Protein AF-A0A150QGD8-F1 (afdb_monomer_lite)

InterPro domains:
  IPR004045 Glutathione S-transferase, N-terminal [PF02798] (22-59)
  IPR004045 Glutathione S-transferase, N-terminal [PS50404] (1-65)
  IPR036249 Thioredoxin-like superfamily [SSF52833] (3-62)
  IPR050213 Glutathione S-transferase superfamily [PTHR11571] (4-93)

pLDDT: mean 90.31, std 11.01, range [35.38, 98.38]

Sequence (100 aa):
MMDRCGVPYDDERVSLESWVQPGTQERFLQCTQLGQLPVLHDGKFTACPSQAINRYLARKLKLDGDTPEEAARIDEVVETASELLMDLVAAIFALPCTAK

Structure (mmCIF, N/CA/C/O backbone):
data_AF-A0A150QGD8-F1
#
_entry.id   AF-A0A150QGD8-F1
#
loop_
_atom_site.group_PDB
_atom_site.id
_atom_site.type_symbol
_atom_site.label_atom_id
_atom_site.label_alt_id
_atom_site.label_comp_id
_atom_site.label_asym_id
_atom_site.label_entity_id
_atom_site.label_seq_id
_atom_site.pdbx_PDB_ins_code
_atom_site.Cartn_x
_atom_site.Cartn_y
_atom_site.Cartn_z
_atom_site.occupancy
_atom_site.B_iso_or_equiv
_atom_site.auth_seq_id
_atom_site.auth_comp_id
_atom_site.auth_asym_id
_atom_site.auth_atom_id
_atom_site.pdbx_PDB_model_num
ATOM 1 N N . MET A 1 1 ? -2.999 -8.411 0.904 1.00 87.88 1 MET A N 1
ATOM 2 C CA . MET A 1 1 ? -3.876 -7.759 1.900 1.00 87.88 1 MET A CA 1
ATOM 3 C C . MET A 1 1 ? -5.301 -7.632 1.377 1.00 87.88 1 MET A C 1
ATOM 5 O O . MET A 1 1 ? -6.161 -8.285 1.940 1.00 87.88 1 MET A O 1
ATOM 9 N N . MET A 1 2 ? -5.537 -6.873 0.298 1.00 92.88 2 MET A N 1
ATOM 10 C CA . MET A 1 2 ? -6.877 -6.664 -0.284 1.00 92.88 2 MET A CA 1
ATOM 11 C C . MET A 1 2 ? -7.622 -7.975 -0.570 1.00 92.88 2 MET A C 1
ATOM 13 O O . MET A 1 2 ? -8.724 -8.158 -0.066 1.00 92.88 2 MET A O 1
ATOM 17 N N . ASP A 1 3 ? -6.958 -8.923 -1.238 1.00 94.62 3 ASP A N 1
ATOM 18 C CA . ASP A 1 3 ? -7.472 -10.278 -1.484 1.00 94.62 3 ASP A CA 1
ATOM 19 C C . ASP A 1 3 ? -7.931 -11.000 -0.198 1.00 94.62 3 ASP A C 1
ATOM 21 O O . ASP A 1 3 ? -9.081 -11.413 -0.078 1.00 94.62 3 ASP A O 1
ATOM 25 N N . ARG A 1 4 ? -7.076 -11.040 0.837 1.00 92.56 4 ARG A N 1
ATOM 26 C CA . ARG A 1 4 ? -7.393 -11.663 2.139 1.00 92.56 4 ARG A CA 1
ATOM 27 C C . ARG A 1 4 ? -8.573 -11.013 2.864 1.00 92.56 4 ARG A C 1
ATOM 29 O O . ARG A 1 4 ? -9.218 -11.675 3.669 1.00 92.56 4 ARG A O 1
ATOM 36 N N . CYS A 1 5 ? -8.817 -9.731 2.620 1.00 93.81 5 CYS A N 1
ATOM 37 C CA . CYS A 1 5 ? -9.919 -8.980 3.214 1.00 93.81 5 CYS A CA 1
ATOM 38 C C . CYS A 1 5 ? -11.177 -8.977 2.330 1.00 93.81 5 CYS A C 1
ATOM 40 O O . CYS A 1 5 ? -12.153 -8.324 2.690 1.00 93.81 5 CYS A O 1
ATOM 42 N N . GLY A 1 6 ? -11.160 -9.658 1.177 1.00 94.00 6 GLY A N 1
ATOM 43 C CA . GLY A 1 6 ? -12.270 -9.659 0.222 1.00 94.00 6 GLY A CA 1
ATOM 44 C C . GLY A 1 6 ? -12.548 -8.288 -0.402 1.00 94.00 6 GLY A C 1
ATOM 45 O O . GLY A 1 6 ? -13.666 -8.029 -0.843 1.00 94.00 6 GLY A O 1
ATOM 46 N N . VAL A 1 7 ? -11.560 -7.389 -0.411 1.00 94.94 7 VAL A N 1
ATOM 47 C CA . VAL A 1 7 ? -11.689 -6.064 -1.028 1.00 94.94 7 VAL A CA 1
ATOM 48 C C . VAL A 1 7 ? -11.470 -6.223 -2.530 1.00 94.94 7 VAL A C 1
ATOM 50 O O . VAL A 1 7 ? -10.399 -6.695 -2.907 1.00 94.94 7 VAL A O 1
ATOM 53 N N . PRO A 1 8 ? -12.427 -5.841 -3.396 1.00 94.81 8 PRO A N 1
ATOM 54 C CA . PRO A 1 8 ? -12.234 -5.908 -4.838 1.00 94.81 8 PRO A CA 1
ATOM 55 C C . PRO A 1 8 ? -11.168 -4.901 -5.274 1.00 94.81 8 PRO A C 1
ATOM 57 O O . PRO A 1 8 ? -11.168 -3.751 -4.834 1.00 94.81 8 PRO A O 1
ATOM 60 N N . TYR A 1 9 ? -10.271 -5.335 -6.151 1.00 95.75 9 TYR A N 1
ATOM 61 C CA . TYR A 1 9 ? -9.213 -4.508 -6.718 1.00 95.75 9 TYR A CA 1
ATOM 62 C C . TYR A 1 9 ? -8.943 -4.935 -8.159 1.00 95.75 9 TYR A C 1
ATOM 64 O O . TYR A 1 9 ? -9.212 -6.077 -8.531 1.00 95.75 9 TYR A O 1
ATOM 72 N N . ASP A 1 10 ? -8.420 -4.004 -8.951 1.00 96.69 10 ASP A N 1
ATOM 73 C CA . ASP A 1 10 ? -7.862 -4.297 -10.269 1.00 96.69 10 ASP A CA 1
ATOM 74 C C . ASP A 1 10 ? -6.337 -4.440 -10.139 1.00 96.69 10 ASP A C 1
ATOM 76 O O . ASP A 1 10 ? -5.697 -3.634 -9.458 1.00 96.69 10 ASP A O 1
ATOM 80 N N . ASP A 1 11 ? -5.770 -5.496 -10.725 1.00 95.44 11 ASP A N 1
ATOM 81 C CA . ASP A 1 11 ? -4.353 -5.868 -10.594 1.00 95.44 11 ASP A CA 1
ATOM 82 C C . ASP A 1 11 ? -3.640 -5.722 -11.938 1.00 95.44 11 ASP A C 1
ATOM 84 O O . ASP A 1 11 ? -3.572 -6.658 -12.741 1.00 95.44 11 ASP A O 1
ATOM 88 N N . GLU A 1 12 ? -3.083 -4.538 -12.183 1.00 94.38 12 GLU A N 1
ATOM 89 C CA . GLU A 1 12 ? -2.241 -4.312 -13.351 1.00 94.38 12 GLU A CA 1
ATOM 90 C C . GLU A 1 12 ? -0.809 -4.804 -13.094 1.00 94.38 12 GLU A C 1
ATOM 92 O O . GLU A 1 12 ? 0.025 -4.120 -12.493 1.00 94.38 12 GLU A O 1
ATOM 97 N N . ARG A 1 13 ? -0.498 -6.001 -13.599 1.00 94.38 13 ARG A N 1
ATOM 98 C CA . ARG A 1 13 ? 0.841 -6.589 -13.481 1.00 94.38 13 ARG A CA 1
ATOM 99 C C . ARG A 1 13 ? 1.756 -6.138 -14.607 1.00 94.38 13 ARG A C 1
ATOM 101 O O . ARG A 1 13 ? 1.609 -6.560 -15.752 1.00 94.38 13 ARG A O 1
ATOM 108 N N . VAL A 1 14 ? 2.770 -5.355 -14.255 1.00 92.06 14 VAL A N 1
ATOM 109 C CA . VAL A 1 14 ? 3.836 -4.973 -15.184 1.00 92.06 14 VAL A CA 1
ATOM 110 C C . VAL A 1 14 ? 4.918 -6.051 -15.180 1.00 92.06 14 VAL A C 1
ATOM 112 O O . VAL A 1 14 ? 5.581 -6.281 -14.169 1.00 92.06 14 VAL A O 1
ATOM 115 N N . SER A 1 15 ? 5.082 -6.739 -16.311 1.00 93.88 15 SER A N 1
ATOM 116 C CA . SER A 1 15 ? 6.149 -7.730 -16.481 1.00 93.88 15 SER A CA 1
ATOM 117 C C . SER A 1 15 ? 7.525 -7.057 -16.532 1.00 93.88 15 SER A C 1
ATOM 119 O O . SER A 1 15 ? 7.632 -5.883 -16.887 1.00 93.88 15 SER A O 1
ATOM 121 N N . LEU A 1 16 ? 8.595 -7.805 -16.238 1.00 91.25 16 LEU A N 1
ATOM 122 C CA . LEU A 1 16 ? 9.959 -7.278 -16.358 1.00 91.25 16 LEU A CA 1
ATOM 123 C C . LEU A 1 16 ? 10.278 -6.839 -17.797 1.00 91.25 16 LEU A C 1
ATOM 125 O O . LEU A 1 16 ? 10.934 -5.822 -17.990 1.00 91.25 16 LEU A O 1
ATOM 129 N N . GLU A 1 17 ? 9.779 -7.569 -18.798 1.00 92.75 17 GLU A N 1
ATOM 130 C CA . GLU A 1 17 ? 9.938 -7.212 -20.212 1.00 92.75 17 GLU A CA 1
ATOM 131 C C . GLU A 1 17 ? 9.262 -5.874 -20.526 1.00 92.75 17 GLU A C 1
ATOM 133 O O . GLU A 1 17 ? 9.872 -5.000 -21.133 1.00 92.75 17 GLU A O 1
ATOM 138 N N . SER A 1 18 ? 8.029 -5.674 -20.058 1.00 91.00 18 SER A N 1
ATOM 139 C CA . SER A 1 18 ? 7.317 -4.402 -20.216 1.00 91.00 18 SER A CA 1
ATOM 140 C C . SER A 1 18 ? 7.995 -3.269 -19.441 1.00 91.00 18 SER A C 1
ATOM 142 O O . SER A 1 18 ? 8.015 -2.133 -19.905 1.00 91.00 18 SER A O 1
ATOM 144 N N . TRP A 1 19 ? 8.571 -3.569 -18.273 1.00 90.50 19 TRP A N 1
ATOM 145 C CA . TRP A 1 19 ? 9.233 -2.593 -17.405 1.00 90.50 19 TRP A CA 1
ATOM 146 C C . TRP A 1 19 ? 10.479 -1.965 -18.034 1.00 90.50 19 TRP A C 1
ATOM 148 O O . TRP A 1 19 ? 10.732 -0.781 -17.829 1.00 90.50 19 TRP A O 1
ATOM 158 N N . VAL A 1 20 ? 11.252 -2.745 -18.797 1.00 90.06 20 VAL A N 1
ATOM 159 C CA . VAL A 1 20 ? 12.482 -2.264 -19.451 1.00 90.06 20 VAL A CA 1
ATOM 160 C C . VAL A 1 20 ? 12.224 -1.528 -20.769 1.00 90.06 20 VAL A C 1
ATOM 162 O O . VAL A 1 20 ? 13.157 -0.967 -21.343 1.00 90.06 20 VAL A O 1
ATOM 165 N N . GLN A 1 21 ? 10.983 -1.525 -21.268 1.00 91.06 21 GLN A N 1
ATOM 166 C CA . GLN A 1 21 ? 10.633 -0.790 -22.482 1.00 91.06 21 GLN A CA 1
ATOM 167 C C . GLN A 1 21 ? 10.668 0.732 -22.240 1.00 91.06 21 GLN A C 1
ATOM 169 O O . GLN A 1 21 ? 10.236 1.195 -21.179 1.00 91.06 21 GLN A O 1
ATOM 174 N N . PRO A 1 22 ? 11.134 1.531 -23.221 1.00 85.19 22 PRO A N 1
ATOM 175 C CA . PRO A 1 22 ? 11.122 2.990 -23.116 1.00 85.19 22 PRO A CA 1
ATOM 176 C C . PRO A 1 22 ? 9.699 3.528 -22.909 1.00 85.19 22 PRO A C 1
ATOM 178 O O . PRO A 1 22 ? 8.785 3.134 -23.632 1.00 85.19 22 PRO A O 1
ATOM 181 N N . GLY A 1 23 ? 9.502 4.448 -21.964 1.00 83.56 23 GLY A N 1
ATOM 182 C CA . GLY A 1 23 ? 8.200 5.061 -21.680 1.00 83.56 23 GLY A CA 1
ATOM 183 C C . GLY A 1 23 ? 7.432 4.419 -20.517 1.00 83.56 23 GLY A C 1
ATOM 184 O O . GLY A 1 23 ? 6.552 5.068 -19.943 1.00 83.56 23 GLY A O 1
ATOM 185 N N . THR A 1 24 ? 7.742 3.172 -20.138 1.00 85.31 24 THR A N 1
ATOM 186 C CA . THR A 1 24 ? 7.017 2.482 -19.057 1.00 85.31 24 THR A CA 1
ATOM 187 C C . THR A 1 24 ? 7.321 3.092 -17.692 1.00 85.31 24 THR A C 1
ATOM 189 O O . THR A 1 24 ? 6.402 3.312 -16.907 1.00 85.31 24 THR A O 1
ATOM 192 N N . GLN A 1 25 ? 8.583 3.406 -17.394 1.00 83.44 25 GLN A N 1
ATOM 193 C CA . GLN A 1 25 ? 8.959 4.019 -16.112 1.00 83.44 25 GLN A CA 1
ATOM 194 C C . GLN A 1 25 ? 8.459 5.466 -16.017 1.00 83.44 25 GLN A C 1
ATOM 196 O O . GLN A 1 25 ? 7.992 5.907 -14.966 1.00 83.44 25 GLN A O 1
ATOM 201 N N . GLU A 1 26 ? 8.467 6.186 -17.139 1.00 85.88 26 GLU A N 1
ATOM 202 C CA . GLU A 1 26 ? 7.988 7.560 -17.264 1.00 85.88 26 GLU A CA 1
ATOM 203 C C . GLU A 1 26 ? 6.500 7.684 -16.933 1.00 85.88 26 GLU A C 1
ATOM 205 O O . GLU A 1 26 ? 6.086 8.665 -16.311 1.00 85.88 26 GLU A O 1
ATOM 210 N N . ARG A 1 27 ? 5.701 6.662 -17.261 1.00 86.81 27 ARG A N 1
ATOM 211 C CA . ARG A 1 27 ? 4.298 6.578 -16.840 1.00 86.81 27 ARG A CA 1
ATOM 212 C C . ARG A 1 27 ? 4.159 6.640 -15.317 1.00 86.81 27 ARG A C 1
ATOM 214 O O . ARG A 1 27 ? 3.283 7.338 -14.815 1.00 86.81 27 ARG A O 1
ATOM 221 N N . PHE A 1 28 ? 5.023 5.955 -14.571 1.00 88.25 28 PHE A N 1
ATOM 222 C CA . PHE A 1 28 ? 4.949 5.919 -13.108 1.00 88.25 28 PHE A CA 1
ATOM 223 C C . PHE A 1 28 ? 5.616 7.120 -12.434 1.00 88.25 28 PHE A C 1
ATOM 225 O O . PHE A 1 28 ? 5.312 7.389 -11.270 1.00 88.25 28 PHE A O 1
ATOM 232 N N . LEU A 1 29 ? 6.447 7.887 -13.151 1.00 83.50 29 LEU A N 1
ATOM 233 C CA . LEU A 1 29 ? 6.930 9.196 -12.686 1.00 83.50 29 LEU A CA 1
ATOM 234 C C . LEU A 1 29 ? 5.792 10.218 -12.544 1.00 83.50 29 LEU A C 1
ATOM 236 O O . LEU A 1 29 ? 5.871 11.133 -11.729 1.00 83.50 29 LEU A O 1
ATOM 240 N N . GLN A 1 30 ? 4.703 10.046 -13.301 1.00 77.44 30 GLN A N 1
ATOM 241 C CA . GLN A 1 30 ? 3.501 10.873 -13.158 1.00 77.44 30 GLN A CA 1
ATOM 242 C C . GLN A 1 30 ? 2.721 10.560 -11.872 1.00 77.44 30 GLN A C 1
ATOM 244 O O . GLN A 1 30 ? 1.969 11.402 -11.387 1.00 77.44 30 GLN A O 1
ATOM 249 N N . CYS A 1 31 ? 2.899 9.357 -11.317 1.00 76.06 31 CYS A N 1
ATOM 250 C CA . CYS A 1 31 ? 2.198 8.888 -10.121 1.00 76.06 31 CYS A CA 1
ATOM 251 C C . CYS A 1 31 ? 3.070 8.948 -8.860 1.00 76.06 31 CYS A C 1
ATOM 253 O O . CYS A 1 31 ? 2.549 9.108 -7.758 1.00 76.06 31 CYS A O 1
ATOM 255 N N . THR A 1 32 ? 4.387 8.802 -9.013 1.00 77.50 32 THR A N 1
ATOM 256 C CA . THR A 1 32 ? 5.364 8.701 -7.923 1.00 77.50 32 THR A CA 1
ATOM 257 C C . THR A 1 32 ? 6.615 9.495 -8.278 1.00 77.50 32 THR A C 1
ATOM 259 O O . THR A 1 32 ? 7.085 9.440 -9.409 1.00 77.50 32 THR A O 1
ATOM 262 N N . GLN A 1 33 ? 7.216 10.196 -7.316 1.00 77.50 33 GLN A N 1
ATOM 263 C CA . GLN A 1 33 ? 8.414 11.010 -7.584 1.00 77.50 33 GLN A CA 1
ATOM 264 C C . GLN A 1 33 ? 9.630 10.188 -8.043 1.00 77.50 33 GLN A C 1
ATOM 266 O O . GLN A 1 33 ? 10.541 10.737 -8.654 1.00 77.50 33 GLN A O 1
ATOM 271 N N . LEU A 1 34 ? 9.647 8.887 -7.737 1.00 84.69 34 LEU A N 1
ATOM 272 C CA . LEU A 1 34 ? 10.762 7.986 -8.031 1.00 84.69 34 LEU A CA 1
ATOM 273 C C . LEU A 1 34 ? 10.480 7.015 -9.187 1.00 84.69 34 LEU A C 1
ATOM 275 O O . LEU A 1 34 ? 11.361 6.240 -9.541 1.00 84.69 34 LEU A O 1
ATOM 279 N N . GLY A 1 35 ? 9.275 7.029 -9.765 1.00 86.19 35 GLY A N 1
ATOM 280 C CA . GLY A 1 35 ? 8.903 6.117 -10.851 1.00 86.19 35 GLY A CA 1
ATOM 281 C C . GLY A 1 35 ? 8.932 4.650 -10.422 1.00 86.19 35 GLY A C 1
ATOM 282 O O . GLY A 1 35 ? 9.355 3.795 -11.190 1.00 86.19 35 GLY A O 1
ATOM 283 N N . GLN A 1 36 ? 8.542 4.361 -9.179 1.00 89.50 36 GLN A N 1
ATOM 284 C CA . GLN A 1 36 ? 8.647 3.033 -8.573 1.00 89.50 36 GLN A CA 1
ATOM 285 C C . GLN A 1 36 ? 7.284 2.349 -8.467 1.00 89.50 36 GLN A C 1
ATOM 287 O O . GLN A 1 36 ? 6.249 2.994 -8.309 1.00 89.50 36 GLN A O 1
ATOM 292 N N . LEU A 1 37 ? 7.312 1.017 -8.487 1.00 92.81 37 LEU A N 1
ATOM 293 C CA . LEU A 1 37 ? 6.179 0.158 -8.157 1.00 92.81 37 LEU A CA 1
ATOM 294 C C . LEU A 1 37 ? 6.346 -0.419 -6.738 1.00 92.81 37 LEU A C 1
ATOM 296 O O . LEU A 1 37 ? 7.481 -0.591 -6.285 1.00 92.81 37 LEU A O 1
ATOM 300 N N . PRO A 1 38 ? 5.252 -0.769 -6.037 1.00 94.44 38 PRO A N 1
ATOM 301 C CA . PRO A 1 38 ? 3.849 -0.658 -6.449 1.00 94.44 38 PRO A CA 1
ATOM 302 C C . PRO A 1 38 ? 3.260 0.752 -6.267 1.00 94.44 38 PRO A C 1
ATOM 304 O O . PRO A 1 38 ? 3.717 1.527 -5.426 1.00 94.44 38 PRO A O 1
ATOM 307 N N . VAL A 1 39 ? 2.189 1.033 -7.015 1.00 94.31 39 VAL A N 1
ATOM 308 C CA . VAL A 1 39 ? 1.351 2.238 -6.896 1.00 94.31 39 VAL A CA 1
ATOM 309 C C . VAL A 1 39 ? -0.083 1.810 -6.601 1.00 94.31 39 VAL A C 1
ATOM 311 O O . VAL A 1 39 ? -0.608 0.923 -7.269 1.00 94.31 39 VAL A O 1
ATOM 314 N N . LEU A 1 40 ? -0.719 2.435 -5.610 1.00 95.00 40 LEU A N 1
ATOM 315 C CA . LEU A 1 40 ? -2.145 2.257 -5.334 1.00 95.00 40 LEU A CA 1
ATOM 316 C C . LEU A 1 40 ? -2.922 3.465 -5.857 1.00 95.00 40 LEU A C 1
ATOM 318 O O . LEU A 1 40 ? -2.614 4.596 -5.481 1.00 95.00 40 LEU A O 1
ATOM 322 N N . HIS A 1 41 ? -3.976 3.211 -6.630 1.00 94.38 41 HIS A N 1
ATOM 323 C CA . HIS A 1 41 ? -4.992 4.203 -6.973 1.00 94.38 41 HIS A CA 1
ATOM 324 C C . HIS A 1 41 ? -6.290 3.902 -6.218 1.00 94.38 41 HIS A C 1
ATOM 326 O O . HIS A 1 41 ? -6.882 2.839 -6.380 1.00 94.38 41 HIS A O 1
ATOM 332 N N . ASP A 1 42 ? -6.739 4.850 -5.398 1.00 94.81 42 ASP A N 1
ATOM 333 C CA . ASP A 1 42 ? -7.981 4.778 -4.627 1.00 94.81 42 ASP A CA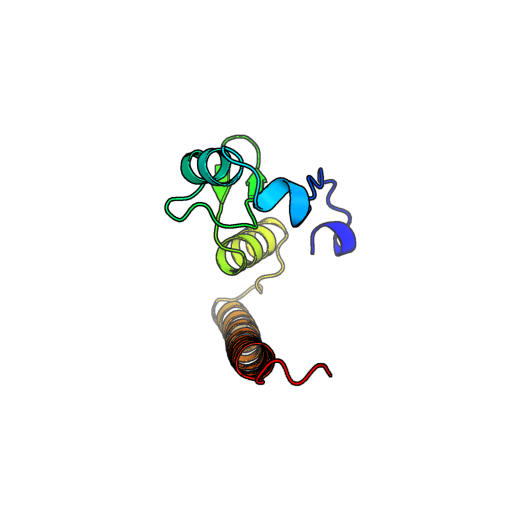 1
ATOM 334 C C . ASP A 1 42 ? -8.849 6.003 -4.944 1.00 94.81 42 ASP A C 1
ATOM 336 O O . ASP A 1 42 ? -8.765 7.068 -4.320 1.00 94.81 42 ASP A O 1
ATOM 340 N N . GLY A 1 43 ? -9.631 5.886 -6.019 1.00 92.31 43 GLY A N 1
ATOM 341 C CA . GLY A 1 43 ? -10.377 7.003 -6.590 1.00 92.31 43 GLY A CA 1
ATOM 342 C C . GLY A 1 43 ? -9.441 8.119 -7.063 1.00 92.31 43 GLY A C 1
ATOM 343 O O . GLY A 1 43 ? -8.716 7.958 -8.038 1.00 92.31 43 GLY A O 1
ATOM 344 N N . LYS A 1 44 ? -9.473 9.272 -6.382 1.00 91.44 44 LYS A N 1
ATOM 345 C CA . LYS A 1 44 ? -8.585 10.418 -6.674 1.00 91.44 44 LYS A CA 1
ATOM 346 C C . LYS A 1 44 ? -7.268 10.374 -5.900 1.00 91.44 44 LYS A C 1
ATOM 348 O O . LYS A 1 44 ? -6.375 11.169 -6.179 1.00 91.44 44 LYS A O 1
ATOM 353 N N . PHE A 1 45 ? -7.166 9.506 -4.898 1.00 91.62 45 PHE A N 1
ATOM 354 C CA . PHE A 1 45 ? -5.971 9.374 -4.083 1.00 91.62 45 PHE A CA 1
ATOM 355 C C . PHE A 1 45 ? -4.999 8.397 -4.745 1.00 91.62 45 PHE A C 1
ATOM 357 O O . PHE A 1 45 ? -5.404 7.347 -5.236 1.00 91.62 45 PHE A O 1
ATOM 364 N N . THR A 1 46 ? -3.717 8.753 -4.773 1.00 92.12 46 THR A N 1
ATOM 365 C CA . THR A 1 46 ? -2.644 7.888 -5.273 1.00 92.12 46 THR A CA 1
ATOM 366 C C . THR A 1 46 ? -1.582 7.769 -4.194 1.00 92.12 46 THR A C 1
ATOM 368 O O . THR A 1 46 ? -1.196 8.777 -3.601 1.00 92.12 46 THR A O 1
ATOM 371 N N . ALA A 1 47 ? -1.132 6.546 -3.924 1.00 91.25 47 ALA A N 1
ATOM 372 C CA . ALA A 1 47 ? -0.163 6.264 -2.877 1.00 91.25 47 ALA A CA 1
ATOM 373 C C . ALA A 1 47 ? 1.006 5.418 -3.380 1.00 91.25 47 ALA A C 1
ATOM 375 O O . ALA A 1 47 ? 0.841 4.466 -4.140 1.00 91.25 47 ALA A O 1
ATOM 376 N N . CYS A 1 48 ? 2.178 5.765 -2.865 1.00 92.50 48 CYS A N 1
ATOM 377 C CA . CYS A 1 48 ? 3.442 5.044 -2.924 1.00 92.50 48 CYS A CA 1
ATOM 378 C C . CYS A 1 48 ? 4.275 5.488 -1.703 1.00 92.50 48 CYS A C 1
ATOM 380 O O . CYS A 1 48 ? 4.048 6.598 -1.209 1.00 92.50 48 CYS A O 1
ATOM 382 N N . PRO A 1 49 ? 5.258 4.712 -1.212 1.00 91.62 49 PRO A N 1
ATOM 383 C CA . PRO A 1 49 ? 5.670 3.364 -1.623 1.00 91.62 49 PRO A CA 1
ATOM 384 C C . PRO A 1 49 ? 4.862 2.249 -0.922 1.00 91.62 49 PRO A C 1
ATOM 386 O O . PRO A 1 49 ? 3.916 2.527 -0.182 1.00 91.62 49 PRO A O 1
ATOM 389 N N . SER A 1 50 ? 5.244 0.981 -1.124 1.00 94.19 50 SER A N 1
ATOM 390 C CA . SER A 1 50 ? 4.559 -0.219 -0.601 1.00 94.19 50 SER A CA 1
ATOM 391 C C . SER A 1 50 ? 4.195 -0.158 0.891 1.00 94.19 50 SER A C 1
ATOM 393 O O . SER A 1 50 ? 3.060 -0.469 1.246 1.00 94.19 50 SER A O 1
ATOM 395 N N . GLN A 1 51 ? 5.101 0.289 1.769 1.00 94.88 51 GLN A N 1
ATOM 396 C CA . GLN A 1 51 ? 4.814 0.384 3.210 1.00 94.88 51 GLN A CA 1
ATOM 397 C C . GLN A 1 51 ? 3.760 1.452 3.537 1.00 94.88 51 GLN A C 1
ATOM 399 O O . GLN A 1 51 ? 2.892 1.237 4.384 1.00 94.88 51 GLN A O 1
ATOM 404 N N . ALA A 1 52 ? 3.775 2.586 2.827 1.00 94.19 52 ALA A N 1
ATOM 405 C CA . ALA A 1 52 ? 2.753 3.620 2.985 1.00 94.19 52 ALA A CA 1
ATOM 406 C C . ALA A 1 52 ? 1.382 3.131 2.493 1.00 94.19 52 ALA A C 1
ATOM 408 O O . ALA A 1 52 ? 0.372 3.383 3.150 1.00 94.19 52 ALA A O 1
ATOM 409 N N . ILE A 1 53 ? 1.360 2.382 1.383 1.00 96.00 53 ILE A N 1
ATOM 410 C CA . ILE A 1 53 ? 0.159 1.720 0.857 1.00 96.00 53 ILE A CA 1
ATOM 411 C C . ILE A 1 53 ? -0.404 0.738 1.894 1.00 96.00 53 ILE A C 1
ATOM 413 O O . ILE A 1 53 ? -1.591 0.807 2.211 1.00 96.00 53 ILE A O 1
ATOM 417 N N . ASN A 1 54 ? 0.435 -0.131 2.468 1.00 96.00 54 ASN A N 1
ATOM 418 C CA . ASN A 1 54 ? 0.014 -1.099 3.484 1.00 96.00 54 ASN A CA 1
ATOM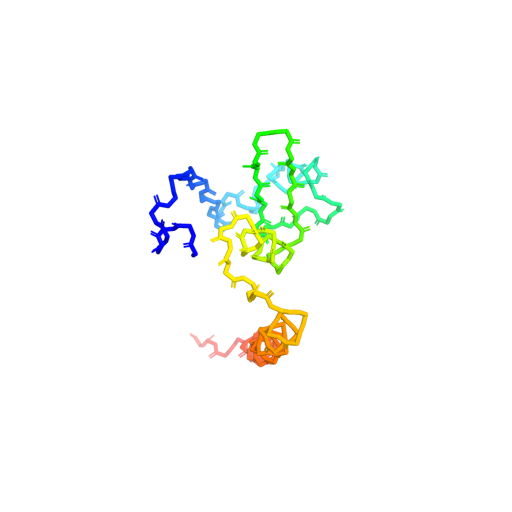 419 C C . ASN A 1 54 ? -0.592 -0.407 4.709 1.00 96.00 54 ASN A C 1
ATOM 421 O O . ASN A 1 54 ? -1.699 -0.754 5.115 1.00 96.00 54 ASN A O 1
ATOM 425 N N . ARG A 1 55 ? 0.077 0.618 5.255 1.00 96.31 55 ARG A N 1
ATOM 426 C CA . ARG A 1 55 ? -0.436 1.388 6.401 1.00 96.31 55 ARG A CA 1
ATOM 427 C C . ARG A 1 55 ? -1.737 2.129 6.079 1.00 96.31 55 ARG A C 1
ATOM 429 O O . ARG A 1 55 ? -2.635 2.192 6.915 1.00 96.31 55 ARG A O 1
ATOM 436 N N . TYR A 1 56 ? -1.865 2.684 4.873 1.00 96.56 56 TYR A N 1
ATOM 437 C CA . TYR A 1 56 ? -3.103 3.319 4.414 1.00 96.56 56 TYR A CA 1
ATOM 438 C C . TYR A 1 56 ? -4.268 2.325 4.358 1.00 96.56 56 TYR A C 1
ATOM 440 O O . TYR A 1 56 ? -5.337 2.599 4.904 1.00 96.56 56 TYR A O 1
ATOM 448 N N . LEU A 1 57 ? -4.052 1.160 3.743 1.00 96.81 57 LEU A N 1
ATOM 449 C CA . LEU A 1 57 ? -5.067 0.117 3.650 1.00 96.81 57 LEU A CA 1
ATOM 450 C C . LEU A 1 57 ? -5.399 -0.467 5.028 1.00 96.81 57 LEU A C 1
ATOM 452 O O . LEU A 1 57 ? -6.569 -0.722 5.292 1.00 96.81 57 LEU A O 1
ATOM 456 N N . ALA A 1 58 ? -4.414 -0.643 5.915 1.00 96.62 58 ALA A N 1
ATOM 457 C CA . ALA A 1 58 ? -4.638 -1.114 7.283 1.00 96.62 58 ALA A CA 1
ATOM 458 C C . ALA A 1 58 ? -5.579 -0.180 8.042 1.00 96.62 58 ALA A C 1
ATOM 460 O O . ALA A 1 58 ? -6.618 -0.639 8.508 1.00 96.62 58 ALA A O 1
ATOM 461 N N . ARG A 1 59 ? -5.313 1.132 8.016 1.00 96.19 59 ARG A N 1
ATOM 462 C CA . ARG A 1 59 ? -6.227 2.150 8.557 1.00 96.19 59 ARG A CA 1
ATOM 463 C C . ARG A 1 59 ? -7.613 2.097 7.927 1.00 96.19 59 ARG A C 1
ATOM 465 O O . ARG A 1 59 ? -8.625 2.099 8.623 1.00 96.19 59 ARG A O 1
ATOM 472 N N . LYS A 1 60 ? -7.682 2.034 6.593 1.00 95.62 60 LYS A N 1
ATOM 473 C CA . LYS A 1 60 ? -8.959 2.021 5.859 1.00 95.62 60 LYS A CA 1
ATOM 474 C C . LYS A 1 60 ? -9.807 0.786 6.192 1.00 95.62 60 LYS A C 1
ATOM 476 O O . LYS A 1 60 ? -11.032 0.879 6.208 1.00 95.62 60 LYS A O 1
ATOM 481 N N . LEU A 1 61 ? -9.163 -0.350 6.462 1.00 95.50 61 LEU A N 1
ATOM 482 C CA . LEU A 1 61 ? -9.806 -1.629 6.771 1.00 95.50 61 LEU A CA 1
ATOM 483 C C . LEU A 1 61 ? -9.875 -1.941 8.274 1.00 95.50 61 LEU A C 1
ATOM 485 O O . LEU A 1 61 ? -10.367 -3.011 8.624 1.00 95.50 6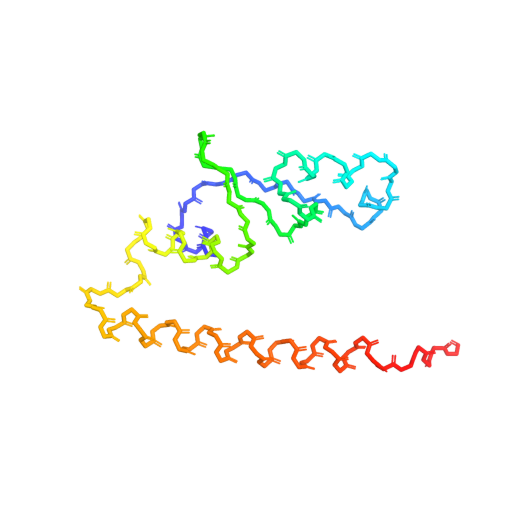1 LEU A O 1
ATOM 489 N N . LYS A 1 62 ? -9.438 -1.019 9.144 1.00 95.38 62 LYS A N 1
ATOM 490 C CA . LYS A 1 62 ? -9.393 -1.180 10.609 1.00 95.38 62 LYS A CA 1
ATOM 491 C C . LYS A 1 62 ? -8.560 -2.387 11.056 1.00 95.38 62 LYS A C 1
ATOM 493 O O . LYS A 1 62 ? -9.020 -3.239 11.810 1.00 95.38 62 LYS A O 1
ATOM 498 N N . LEU A 1 63 ? -7.344 -2.481 10.526 1.00 95.94 63 LEU A N 1
ATOM 499 C CA . LEU A 1 63 ? -6.370 -3.543 10.807 1.00 95.94 63 LEU A CA 1
ATOM 500 C C . LEU A 1 63 ? -5.073 -3.003 11.429 1.00 95.94 63 LEU A C 1
ATOM 502 O O . LEU A 1 63 ? -4.073 -3.714 11.458 1.00 95.94 63 LEU A O 1
ATOM 506 N N .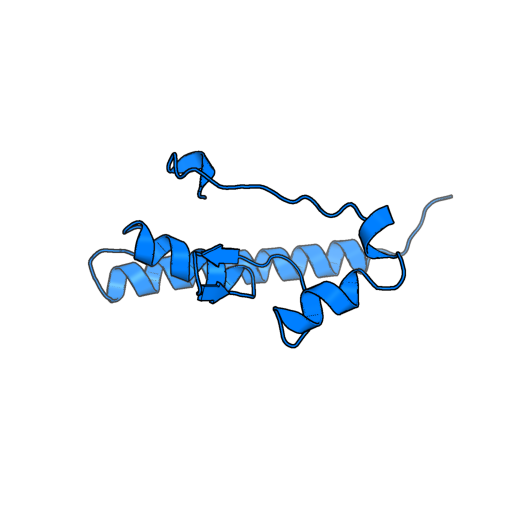 ASP A 1 64 ? -5.070 -1.752 11.886 1.00 96.62 64 ASP A N 1
ATOM 507 C CA . ASP A 1 64 ? -3.919 -1.066 12.477 1.00 96.62 64 ASP A CA 1
ATOM 508 C C . ASP A 1 64 ? -4.000 -0.928 14.007 1.00 96.62 64 ASP A C 1
ATOM 510 O O . ASP A 1 64 ? -3.245 -0.155 14.580 1.00 96.62 64 ASP A O 1
ATOM 514 N N . GLY A 1 65 ? -4.860 -1.708 14.670 1.00 96.25 65 GLY A N 1
ATOM 515 C CA . GLY A 1 65 ? -5.049 -1.672 16.126 1.00 96.25 65 GLY A CA 1
ATOM 516 C C . GLY A 1 65 ? -6.099 -0.652 16.573 1.00 96.25 65 GLY A C 1
ATOM 517 O O . GLY A 1 65 ? -6.405 0.303 15.861 1.00 96.25 65 GLY A O 1
ATOM 518 N N . ASP A 1 66 ? -6.670 -0.863 17.758 1.00 97.12 66 ASP A N 1
ATOM 519 C CA . ASP A 1 66 ? -7.704 0.012 18.326 1.00 97.12 66 ASP A CA 1
ATOM 520 C C . ASP A 1 66 ? -7.107 1.113 19.221 1.00 97.12 66 ASP A C 1
ATOM 522 O O . ASP A 1 66 ? -7.770 2.111 19.523 1.00 97.12 66 ASP A O 1
ATOM 526 N N . THR A 1 67 ? -5.848 0.953 19.642 1.00 97.88 67 THR A N 1
ATOM 527 C CA . THR A 1 67 ? -5.118 1.910 20.488 1.00 97.88 67 THR A CA 1
ATOM 528 C C . THR A 1 67 ? -3.793 2.347 19.853 1.00 97.88 67 THR A C 1
ATOM 530 O O . THR A 1 67 ? -3.214 1.600 19.059 1.00 97.88 67 THR A O 1
ATOM 533 N N . PRO A 1 68 ? -3.263 3.537 20.205 1.00 97.56 68 PRO A N 1
ATOM 534 C CA . PRO A 1 68 ? -1.945 3.974 19.744 1.00 97.56 68 PRO A CA 1
ATOM 535 C C . PRO A 1 68 ? -0.823 2.977 20.065 1.00 97.56 68 PRO A C 1
ATOM 537 O O . PRO A 1 68 ? 0.100 2.814 19.272 1.00 97.56 68 PRO A O 1
ATOM 540 N N . GLU A 1 69 ? -0.898 2.296 21.208 1.00 98.38 69 GLU A N 1
ATOM 541 C CA . GLU A 1 69 ? 0.073 1.293 21.638 1.00 98.38 69 GLU A CA 1
ATOM 542 C C . GLU A 1 69 ? 0.006 0.015 20.788 1.00 98.38 69 GLU A C 1
ATOM 544 O O . GLU A 1 69 ? 1.045 -0.558 20.454 1.00 98.38 69 GLU A O 1
ATOM 549 N N . GLU A 1 70 ? -1.197 -0.422 20.404 1.00 98.12 70 GLU A N 1
ATOM 550 C CA . GLU A 1 70 ? -1.382 -1.546 19.479 1.00 98.12 70 GLU A CA 1
ATOM 551 C C . GLU A 1 70 ? -0.883 -1.204 18.075 1.00 98.12 70 GLU A C 1
ATOM 553 O O . GLU A 1 70 ? -0.145 -1.994 17.486 1.00 98.12 70 GLU A O 1
ATOM 558 N N . ALA A 1 71 ? -1.213 -0.011 17.575 1.00 97.69 71 ALA A N 1
ATOM 559 C CA . ALA A 1 71 ? -0.720 0.482 16.293 1.00 97.69 71 ALA A CA 1
ATOM 560 C C . ALA A 1 71 ? 0.812 0.541 16.269 1.00 97.69 71 ALA A C 1
ATOM 562 O O . ALA A 1 71 ? 1.442 0.035 15.341 1.00 97.69 71 ALA A O 1
ATOM 563 N N . ALA A 1 72 ? 1.421 1.070 17.335 1.00 97.81 72 ALA A N 1
ATOM 564 C CA . ALA A 1 72 ? 2.870 1.115 17.477 1.00 97.81 72 ALA A CA 1
ATOM 565 C C . ALA A 1 72 ? 3.494 -0.288 17.495 1.00 97.81 72 ALA A C 1
ATOM 567 O O . ALA A 1 72 ? 4.538 -0.500 16.881 1.00 97.81 72 ALA A O 1
ATOM 568 N N . ARG A 1 73 ? 2.853 -1.265 18.153 1.00 98.38 73 ARG A N 1
ATOM 569 C CA . ARG A 1 73 ? 3.328 -2.657 18.155 1.00 98.38 73 ARG A CA 1
ATOM 570 C C . ARG A 1 73 ? 3.231 -3.298 16.770 1.00 98.38 73 ARG A C 1
ATOM 572 O O . ARG A 1 73 ? 4.113 -4.068 16.399 1.00 98.38 73 ARG A O 1
ATOM 579 N N . ILE A 1 74 ? 2.175 -3.005 16.013 1.00 97.81 74 ILE A N 1
ATOM 580 C CA . ILE A 1 74 ? 2.021 -3.484 14.634 1.00 97.81 74 ILE A CA 1
ATOM 581 C C . ILE A 1 74 ? 3.116 -2.882 13.749 1.00 97.81 74 ILE A C 1
ATOM 583 O O . ILE A 1 74 ? 3.786 -3.627 13.033 1.00 97.81 74 ILE A O 1
ATOM 587 N N . ASP A 1 75 ? 3.337 -1.570 13.841 1.00 97.38 75 ASP A N 1
ATOM 588 C CA . ASP A 1 75 ? 4.386 -0.879 13.090 1.00 97.38 75 ASP A CA 1
ATOM 589 C C . ASP A 1 75 ? 5.780 -1.437 13.435 1.00 97.38 75 ASP A C 1
ATOM 591 O O . ASP A 1 75 ? 6.551 -1.735 12.527 1.00 97.38 75 ASP A O 1
ATOM 595 N N . GLU A 1 76 ? 6.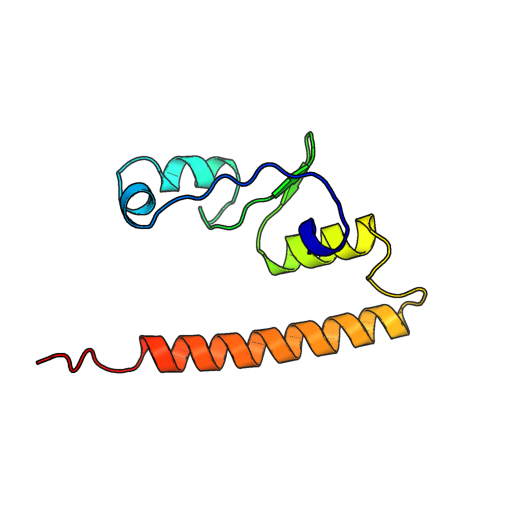086 -1.691 14.712 1.00 98.06 76 GLU A N 1
ATOM 596 C CA . GLU A 1 76 ? 7.349 -2.316 15.144 1.00 98.06 76 GLU A CA 1
ATOM 597 C C . GLU A 1 76 ? 7.593 -3.672 14.459 1.00 98.06 76 GLU A C 1
ATOM 599 O O . GLU A 1 76 ? 8.683 -3.928 13.939 1.00 98.06 76 GLU A O 1
ATOM 604 N N . VAL A 1 77 ? 6.575 -4.539 14.417 1.00 97.94 77 VAL A N 1
ATOM 605 C CA . VAL A 1 77 ? 6.668 -5.860 13.772 1.00 97.94 77 VAL A CA 1
ATOM 606 C C . VAL A 1 77 ? 6.862 -5.722 12.260 1.00 97.94 77 VAL A C 1
ATOM 608 O O . VAL A 1 77 ? 7.661 -6.454 11.672 1.00 97.94 77 VAL A O 1
ATOM 611 N N . VAL A 1 78 ? 6.143 -4.795 11.623 1.00 96.75 78 VAL A N 1
ATOM 612 C CA . VAL A 1 78 ? 6.226 -4.555 10.176 1.00 96.75 78 VAL A CA 1
ATOM 613 C C . VAL A 1 78 ? 7.596 -4.007 9.782 1.00 96.75 78 VAL A C 1
ATOM 615 O O . VAL A 1 78 ? 8.180 -4.503 8.818 1.00 96.75 78 VAL A O 1
ATOM 618 N N . GLU A 1 79 ? 8.125 -3.033 10.522 1.00 97.69 79 GLU A N 1
ATOM 619 C CA . GLU A 1 79 ? 9.443 -2.454 10.245 1.00 97.69 79 GLU A CA 1
ATOM 620 C C . GLU A 1 79 ? 10.551 -3.488 10.483 1.00 97.69 79 GLU A C 1
ATOM 622 O O . GLU A 1 79 ? 11.386 -3.686 9.603 1.00 97.69 79 GLU A O 1
ATOM 627 N N . THR A 1 80 ? 10.479 -4.270 11.568 1.00 97.75 80 THR A N 1
ATOM 628 C CA . THR A 1 80 ? 11.423 -5.380 11.814 1.00 97.75 80 THR A CA 1
ATOM 629 C C . THR A 1 80 ? 11.419 -6.388 10.658 1.00 97.75 80 THR A C 1
ATOM 631 O O . THR A 1 80 ? 12.468 -6.814 10.175 1.00 97.75 80 THR A O 1
ATOM 634 N N . ALA A 1 81 ? 10.237 -6.775 10.165 1.00 96.69 81 ALA A N 1
ATOM 635 C CA . ALA A 1 81 ? 10.129 -7.675 9.018 1.00 96.69 81 ALA A CA 1
ATOM 636 C C . ALA A 1 81 ? 10.672 -7.044 7.723 1.00 96.69 81 ALA A C 1
ATOM 638 O O . ALA A 1 81 ? 11.248 -7.746 6.890 1.00 96.69 81 ALA A O 1
ATOM 639 N N . SER A 1 82 ? 10.494 -5.732 7.547 1.00 95.00 82 SER A N 1
ATOM 640 C CA . SER A 1 82 ? 11.004 -4.985 6.397 1.00 95.00 82 SER A CA 1
ATOM 641 C C . SER A 1 82 ? 12.532 -4.917 6.402 1.00 95.00 82 SER A C 1
ATOM 643 O O . SER A 1 82 ? 13.141 -5.141 5.359 1.00 95.00 82 SER A O 1
ATOM 645 N N . GLU A 1 83 ? 13.157 -4.675 7.556 1.00 96.12 83 GLU A N 1
ATOM 646 C CA . GLU A 1 83 ? 14.617 -4.691 7.715 1.00 96.12 83 GLU A CA 1
ATOM 647 C C . GLU A 1 83 ? 15.200 -6.064 7.359 1.00 96.12 83 GLU A C 1
ATOM 649 O O . GLU A 1 83 ? 16.064 -6.160 6.488 1.00 96.12 83 GLU A O 1
ATOM 654 N N . LEU A 1 84 ? 14.639 -7.144 7.918 1.00 96.88 84 LEU A N 1
ATOM 655 C CA . LEU A 1 84 ? 15.058 -8.516 7.603 1.00 96.88 84 LEU A CA 1
ATOM 656 C C . LEU A 1 84 ? 14.914 -8.849 6.110 1.00 96.88 84 LEU A C 1
ATOM 658 O O . LEU A 1 84 ? 15.765 -9.526 5.528 1.00 96.88 84 LEU A O 1
ATOM 662 N N . LEU A 1 85 ? 13.833 -8.384 5.476 1.00 95.25 85 LEU A N 1
ATOM 663 C CA . LEU A 1 85 ? 13.632 -8.564 4.042 1.00 95.25 85 LEU A CA 1
ATOM 664 C C . LEU A 1 85 ? 14.683 -7.797 3.233 1.00 95.25 85 LEU A C 1
ATOM 666 O O . LEU A 1 85 ? 15.184 -8.336 2.248 1.00 95.25 85 LEU A O 1
ATOM 670 N N . MET A 1 86 ? 15.022 -6.569 3.625 1.00 92.56 86 MET A N 1
ATOM 671 C CA . MET A 1 86 ? 16.043 -5.775 2.938 1.00 92.56 86 MET A CA 1
ATOM 672 C C . MET A 1 86 ? 17.432 -6.397 3.070 1.00 92.56 86 MET A C 1
ATOM 674 O O . MET A 1 86 ? 18.148 -6.462 2.071 1.00 92.56 86 MET A O 1
ATOM 678 N N . ASP A 1 87 ? 17.781 -6.937 4.237 1.00 94.38 87 ASP A N 1
ATOM 679 C CA . ASP A 1 87 ? 19.030 -7.681 4.433 1.00 94.38 87 ASP A CA 1
ATOM 680 C C . ASP A 1 87 ? 19.094 -8.922 3.534 1.00 94.38 87 ASP A C 1
ATOM 682 O O . ASP A 1 87 ? 20.110 -9.189 2.885 1.00 94.38 87 ASP A O 1
ATOM 686 N N . LEU A 1 88 ? 17.987 -9.664 3.430 1.00 94.56 88 LEU A N 1
ATOM 687 C CA . LEU A 1 88 ? 17.890 -10.821 2.543 1.00 94.56 88 LEU A CA 1
ATOM 688 C C . LEU A 1 88 ? 18.003 -10.421 1.067 1.00 94.56 88 LEU A C 1
ATOM 690 O O . LEU A 1 88 ? 18.718 -11.072 0.306 1.00 94.56 88 LEU A O 1
ATOM 694 N N . VAL A 1 89 ? 17.313 -9.357 0.654 1.00 93.19 89 VAL A N 1
ATOM 695 C CA . VAL A 1 89 ? 17.401 -8.802 -0.703 1.00 93.19 89 VAL A CA 1
ATOM 696 C C . 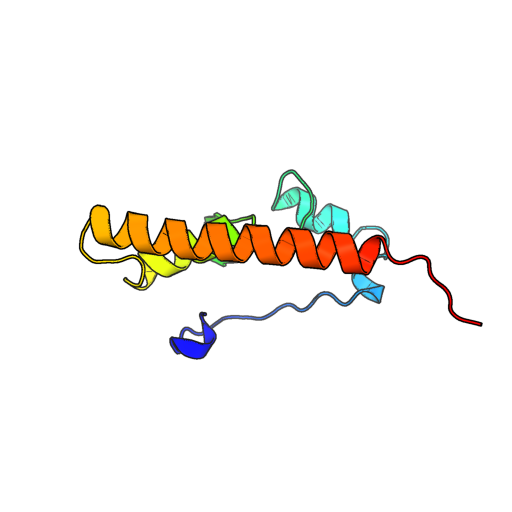VAL A 1 89 ? 18.847 -8.415 -1.000 1.00 93.19 89 VAL A C 1
ATOM 698 O O . VAL A 1 89 ? 19.397 -8.858 -2.006 1.00 93.19 89 VAL A O 1
ATOM 701 N N . ALA A 1 90 ? 19.500 -7.672 -0.108 1.00 92.50 90 ALA A N 1
ATOM 702 C CA . ALA A 1 90 ? 20.900 -7.301 -0.261 1.00 92.50 90 ALA A CA 1
ATOM 703 C C . ALA A 1 90 ? 21.796 -8.537 -0.418 1.00 92.50 90 ALA A C 1
ATOM 705 O O . ALA A 1 90 ? 22.608 -8.575 -1.338 1.00 92.50 90 ALA A O 1
ATOM 706 N N . ALA A 1 91 ? 21.604 -9.576 0.399 1.00 92.19 91 ALA A N 1
ATOM 707 C CA . ALA A 1 91 ? 22.350 -10.824 0.277 1.00 92.19 91 ALA A CA 1
ATOM 708 C C . ALA A 1 91 ? 22.124 -11.511 -1.081 1.00 92.19 91 ALA A C 1
ATOM 710 O O . ALA A 1 91 ? 23.091 -11.889 -1.736 1.00 92.19 91 ALA A O 1
ATOM 711 N N . ILE A 1 92 ? 20.872 -11.632 -1.538 1.00 92.38 92 ILE A N 1
ATOM 712 C CA . ILE A 1 92 ? 20.527 -12.266 -2.821 1.00 92.38 92 ILE A CA 1
ATOM 713 C C . ILE A 1 92 ? 21.154 -11.513 -3.998 1.00 92.38 92 ILE A C 1
ATOM 715 O O . ILE A 1 92 ? 21.739 -12.140 -4.878 1.00 92.38 92 ILE A O 1
ATOM 719 N N . PHE A 1 93 ? 21.055 -10.182 -4.018 1.00 88.25 93 PHE A N 1
ATOM 720 C CA . PHE A 1 93 ? 21.578 -9.367 -5.118 1.00 88.25 93 PHE A CA 1
ATOM 721 C C . PHE A 1 93 ? 23.093 -9.121 -5.033 1.00 88.25 93 PHE A C 1
ATOM 723 O O . PHE A 1 93 ? 23.705 -8.787 -6.046 1.00 88.25 93 PHE A O 1
ATOM 730 N N . ALA A 1 94 ? 23.714 -9.310 -3.863 1.00 84.38 94 ALA A N 1
ATOM 731 C CA . ALA A 1 94 ? 25.166 -9.264 -3.690 1.00 84.38 94 ALA A CA 1
ATOM 732 C C . ALA A 1 94 ? 25.864 -10.591 -4.029 1.00 84.38 94 ALA A C 1
ATOM 734 O O . ALA A 1 94 ? 27.090 -10.604 -4.173 1.00 84.38 94 ALA A O 1
ATOM 735 N N . LEU A 1 95 ? 25.130 -11.706 -4.164 1.00 65.00 95 LEU A N 1
ATOM 736 C CA . LEU A 1 95 ? 25.723 -12.963 -4.616 1.00 65.00 95 LEU A CA 1
ATOM 737 C C . LEU A 1 95 ? 26.270 -12.772 -6.040 1.00 65.00 95 LEU A C 1
ATOM 739 O O . LEU A 1 95 ? 25.503 -12.455 -6.953 1.00 65.00 95 LEU A O 1
ATOM 743 N N . PRO A 1 96 ? 27.584 -12.965 -6.268 1.00 57.03 96 PRO A N 1
ATOM 744 C CA . PRO A 1 96 ? 28.134 -12.884 -7.608 1.00 57.03 96 PRO A CA 1
ATOM 745 C C . PRO A 1 96 ? 27.430 -13.926 -8.471 1.00 57.03 96 PRO A C 1
ATOM 747 O O . PRO A 1 96 ? 27.304 -15.087 -8.070 1.00 57.03 96 PRO A O 1
ATOM 750 N N . CYS A 1 97 ? 26.972 -13.499 -9.650 1.00 53.22 97 CYS A N 1
ATOM 751 C CA . CYS A 1 97 ? 26.397 -14.362 -10.673 1.00 53.22 97 CYS A CA 1
ATOM 752 C C . CYS A 1 97 ? 27.447 -15.417 -11.066 1.00 53.22 97 CYS A C 1
ATOM 754 O O . CYS A 1 97 ? 28.259 -15.225 -11.963 1.00 53.22 97 CYS A O 1
ATOM 756 N N . THR A 1 98 ? 27.490 -16.518 -10.321 1.00 55.41 98 THR A N 1
ATOM 757 C CA . THR A 1 98 ? 28.318 -17.693 -10.587 1.00 55.41 98 THR A CA 1
ATOM 758 C C . THR A 1 98 ? 27.433 -18.725 -11.265 1.00 55.41 98 THR A C 1
ATOM 760 O O . THR A 1 98 ? 27.203 -19.819 -10.761 1.00 55.41 98 THR A O 1
ATOM 763 N N . ALA A 1 99 ? 26.901 -18.350 -12.425 1.00 47.62 99 ALA A N 1
ATOM 764 C CA . ALA A 1 99 ? 26.294 -19.290 -13.349 1.00 47.62 99 ALA A CA 1
ATOM 765 C C . ALA A 1 99 ? 27.317 -19.578 -14.456 1.00 47.62 99 ALA A C 1
ATOM 767 O O . ALA A 1 99 ? 27.687 -18.689 -15.222 1.00 47.62 99 ALA A O 1
ATOM 768 N N . LYS A 1 100 ? 27.831 -20.812 -14.425 1.00 35.38 100 LYS A N 1
ATOM 769 C CA . LYS A 1 100 ? 28.568 -21.471 -15.509 1.00 35.38 100 LYS A CA 1
ATOM 770 C C . LYS A 1 100 ? 27.671 -21.699 -16.719 1.00 35.38 100 LYS A C 1
ATOM 772 O O . LYS A 1 100 ? 26.455 -21.893 -16.499 1.00 35.38 100 LYS A O 1
#

Radius of gyration: 16.81 Å; chains: 1; bounding box: 41×32×45 Å

Foldseek 3Di:
DCVVLVNDDDDDDQDPVNCPDPPQLVVQCVQDVRSDDDWDDDPPDIDDDPVRVVVVVCVVSVNQDPDPVSNVVVVVVVVVVVVVVVVVVCVVVPPPPPDD

Organism: Sorangium cellulosum (NCBI:txid56)

Secondary structure (DSSP, 8-state):
-TGGGT---------HHHHTSTTHHHHHHTTSTT--S--EEETTEEE-SHHHHHHHHHHHHT-S-SSHHHHHHHHHHHHHHHHHHHHHHHHHHHS-----